Protein AF-A0A1Z8MQ68-F1 (afdb_monomer)

Solvent-accessible surface area (backbone atoms only — not comparable to full-atom values): 3788 Å² total; per-residue (Å²): 134,86,79,80,59,78,70,80,77,52,51,73,65,52,54,53,48,43,51,52,46,49,54,48,42,54,50,43,53,52,51,38,52,50,46,63,72,63,69,76,48,74,70,59,47,52,51,40,52,51,53,41,51,50,47,51,51,52,41,50,52,57,68,74,95

Radius of gyration: 15.51 Å; Cα contacts (8 Å, |Δi|>4): 27; chains: 1; bounding box: 28×22×49 Å

Sequence (65 aa):
MPHLTSSERMDKKAKKRIELLNKRLQKLRQQLAGVRQQLDDPAELAKFEEEISAAESEIATLKAS

Secondary structure (DSSP, 8-state):
-----GGGGS-HHHHHHHHHHHHHHHHHHHHHHHHHHHT--HHHHHHHHHHHHHHHHHHHHHHH-

Structure (mmCIF, N/CA/C/O backbone):
data_AF-A0A1Z8MQ68-F1
#
_entry.id   AF-A0A1Z8MQ68-F1
#
loop_
_atom_site.group_PDB
_atom_site.id
_atom_site.type_symbol
_atom_site.label_atom_id
_atom_site.label_alt_id
_atom_site.label_comp_id
_atom_site.label_asym_id
_atom_site.label_entity_id
_atom_site.label_seq_id
_atom_site.pdbx_PDB_ins_code
_atom_site.Cartn_x
_atom_site.Cartn_y
_atom_site.Cartn_z
_atom_site.occupancy
_atom_site.B_iso_or_equiv
_atom_site.auth_seq_id
_atom_site.auth_comp_id
_atom_site.auth_asym_id
_atom_site.auth_atom_id
_atom_site.pdbx_PDB_model_num
ATOM 1 N N . MET A 1 1 ? -10.054 -17.870 30.337 1.00 40.44 1 MET A N 1
ATOM 2 C CA . MET A 1 1 ? -9.556 -16.497 30.113 1.00 40.44 1 MET A CA 1
ATOM 3 C C . MET A 1 1 ? -9.745 -16.147 28.643 1.00 40.44 1 MET A C 1
ATOM 5 O O . MET A 1 1 ? -8.973 -16.650 27.831 1.00 40.44 1 MET A O 1
ATOM 9 N N . PRO A 1 2 ? -10.778 -15.381 28.255 1.00 53.66 2 PRO A N 1
ATOM 10 C CA . PRO A 1 2 ? -10.854 -14.879 26.895 1.00 53.66 2 PRO A CA 1
ATOM 11 C C . PRO A 1 2 ? -9.843 -13.737 26.780 1.00 53.66 2 PRO A C 1
ATOM 13 O O . PRO A 1 2 ? -9.925 -12.721 27.463 1.00 53.66 2 PRO A O 1
ATOM 16 N N . HIS A 1 3 ? -8.827 -13.960 25.965 1.00 51.56 3 HIS A N 1
ATOM 17 C CA . HIS A 1 3 ? -7.881 -12.951 25.524 1.00 51.56 3 HIS A CA 1
ATOM 18 C C . HIS A 1 3 ? -8.660 -11.999 24.615 1.00 51.56 3 HIS A C 1
ATOM 20 O O . HIS A 1 3 ? -8.827 -12.267 23.427 1.00 51.56 3 HIS A O 1
ATOM 26 N N . LEU A 1 4 ? -9.203 -10.916 25.180 1.00 47.69 4 LEU A N 1
ATOM 27 C CA . LEU A 1 4 ? -9.788 -9.855 24.369 1.00 47.69 4 LEU A CA 1
ATOM 28 C C . LEU A 1 4 ? -8.671 -9.258 23.519 1.00 47.69 4 LEU A C 1
ATOM 30 O O . LEU A 1 4 ? -7.799 -8.531 23.995 1.00 47.69 4 LEU A O 1
ATOM 34 N N . THR A 1 5 ? -8.686 -9.624 22.246 1.00 54.12 5 THR A N 1
ATOM 35 C CA . THR A 1 5 ? -7.796 -9.068 21.240 1.00 54.12 5 THR A CA 1
ATOM 36 C C . THR A 1 5 ? -8.073 -7.569 21.119 1.00 54.12 5 THR A C 1
ATOM 38 O O . THR A 1 5 ? -9.221 -7.150 20.977 1.00 54.12 5 THR A O 1
ATOM 41 N N . SER A 1 6 ? -7.024 -6.742 21.134 1.00 53.66 6 SER A N 1
ATOM 42 C CA . SER A 1 6 ? -7.085 -5.271 21.025 1.00 53.66 6 SER A CA 1
ATOM 43 C C . SER A 1 6 ? -7.851 -4.734 19.800 1.00 53.66 6 SER A C 1
ATOM 45 O O . SER A 1 6 ? -8.112 -3.540 19.709 1.00 53.66 6 SER A O 1
ATOM 47 N N . SER A 1 7 ? -8.269 -5.609 18.883 1.00 53.09 7 SER A N 1
ATOM 48 C CA . SER A 1 7 ? -9.064 -5.300 17.697 1.00 53.09 7 SER A CA 1
ATOM 49 C C . SER A 1 7 ? -10.500 -4.849 18.010 1.00 53.09 7 SER A C 1
ATOM 51 O O . SER A 1 7 ? -11.097 -4.124 17.215 1.00 53.09 7 SER A O 1
ATOM 53 N N . GLU A 1 8 ? -11.089 -5.206 19.156 1.00 53.09 8 GLU A N 1
ATOM 54 C CA . GLU A 1 8 ? -12.475 -4.809 19.486 1.00 53.09 8 GLU A CA 1
ATOM 55 C C . GLU A 1 8 ? -12.634 -3.339 19.910 1.00 53.09 8 GLU A C 1
ATOM 57 O O . GLU A 1 8 ? -13.738 -2.808 19.816 1.00 53.09 8 GLU A O 1
ATOM 62 N N . ARG A 1 9 ? -11.544 -2.645 20.272 1.00 59.25 9 ARG A N 1
ATOM 63 C CA . ARG A 1 9 ? -11.564 -1.209 20.626 1.00 59.25 9 ARG A CA 1
ATOM 64 C C . ARG A 1 9 ? -11.352 -0.251 19.448 1.00 59.25 9 ARG A C 1
ATOM 66 O O . ARG A 1 9 ? -11.490 0.953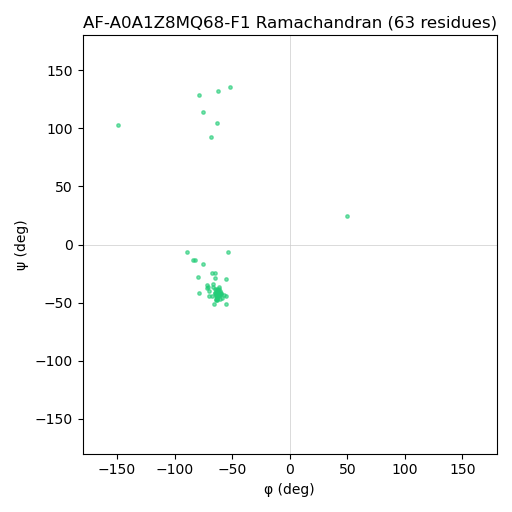 19.628 1.00 59.25 9 ARG A O 1
ATOM 73 N N . MET A 1 10 ? -11.034 -0.759 18.257 1.00 69.56 10 MET A N 1
ATOM 74 C CA . MET A 1 10 ? -10.714 0.089 17.106 1.00 69.56 10 MET A CA 1
ATOM 75 C C . MET A 1 10 ? -11.991 0.652 16.469 1.00 69.56 10 MET A C 1
ATOM 77 O O . MET A 1 10 ? -12.918 -0.105 16.150 1.00 69.56 10 MET A O 1
ATOM 81 N N . ASP A 1 11 ? -12.028 1.972 16.270 1.00 77.7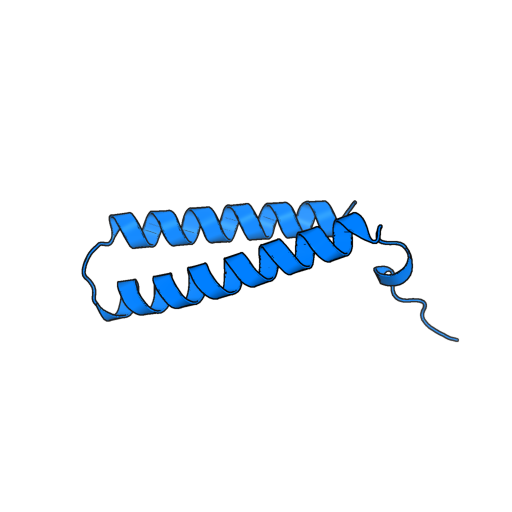5 11 ASP A N 1
ATOM 82 C CA . ASP A 1 11 ? -13.181 2.693 15.730 1.00 77.75 11 ASP A CA 1
ATOM 83 C C . ASP A 1 11 ? -13.654 2.056 14.409 1.00 77.75 11 ASP A C 1
ATOM 85 O O . ASP A 1 11 ? -12.851 1.719 13.530 1.00 77.75 11 ASP A O 1
ATOM 89 N N . LYS A 1 12 ? -14.972 1.874 14.237 1.00 81.25 12 LYS A N 1
ATOM 90 C CA . LYS A 1 12 ? -15.539 1.273 13.012 1.00 81.25 12 LYS A CA 1
ATOM 91 C C . LYS A 1 12 ? -15.093 2.032 11.757 1.00 81.25 12 LYS A C 1
ATOM 93 O O . LYS A 1 12 ? -14.971 1.426 10.691 1.00 81.25 12 LYS A O 1
ATOM 98 N N . LYS A 1 13 ? -14.834 3.339 11.873 1.00 82.38 13 LYS A N 1
ATOM 99 C CA . LYS A 1 13 ? -14.281 4.154 10.786 1.00 82.38 13 LYS A CA 1
ATOM 100 C C . LYS A 1 13 ? -12.824 3.794 10.496 1.00 82.38 13 LYS A C 1
ATOM 102 O O . LYS A 1 13 ? -12.487 3.613 9.329 1.00 82.38 13 LYS A O 1
ATOM 107 N N . ALA A 1 14 ? -11.993 3.628 11.525 1.00 84.56 14 ALA A N 1
ATOM 108 C CA . ALA A 1 14 ? -10.592 3.228 11.381 1.00 84.56 14 ALA A CA 1
ATOM 109 C C . ALA A 1 14 ? -10.466 1.838 10.738 1.00 84.56 14 ALA A C 1
ATOM 111 O O . ALA A 1 14 ? -9.718 1.676 9.777 1.00 84.56 14 ALA A O 1
ATOM 112 N N . LYS A 1 15 ? -11.292 0.868 11.161 1.00 85.31 15 LYS A N 1
ATOM 113 C CA . LYS A 1 15 ? -11.371 -0.467 10.533 1.00 85.31 15 LYS A CA 1
A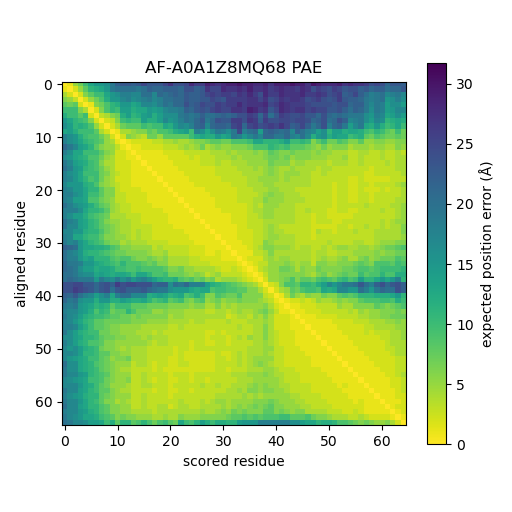TOM 114 C C . LYS A 1 15 ? -11.664 -0.395 9.036 1.00 85.31 15 LYS A C 1
ATOM 116 O O . LYS A 1 15 ? -10.921 -0.962 8.241 1.00 85.31 15 LYS A O 1
ATOM 121 N N . LYS A 1 16 ? -12.702 0.350 8.641 1.00 89.12 16 LYS A N 1
ATOM 122 C CA . LYS A 1 16 ? -13.050 0.540 7.221 1.00 89.12 16 LYS A CA 1
ATOM 123 C C . LYS A 1 16 ? -11.936 1.230 6.435 1.00 89.12 16 LYS A C 1
ATOM 125 O O . LYS A 1 16 ? -11.707 0.898 5.275 1.00 89.12 16 LYS A O 1
ATOM 130 N N . ARG A 1 17 ? -11.243 2.187 7.055 1.00 89.00 17 ARG A N 1
ATOM 131 C CA . ARG A 1 17 ? -10.130 2.911 6.430 1.00 89.00 17 ARG A CA 1
ATOM 132 C C . ARG A 1 17 ? -8.937 1.985 6.192 1.00 89.00 17 ARG A C 1
ATOM 134 O O . ARG A 1 17 ? -8.418 1.956 5.083 1.00 89.00 17 ARG A O 1
ATOM 141 N N . ILE A 1 18 ? -8.594 1.156 7.177 1.00 89.94 18 ILE A N 1
ATOM 142 C CA . ILE A 1 18 ? -7.571 0.111 7.051 1.00 89.94 18 ILE A CA 1
ATOM 143 C C . ILE A 1 18 ? -7.960 -0.914 5.978 1.00 89.94 18 ILE A C 1
ATOM 145 O O . ILE A 1 18 ? -7.120 -1.290 5.169 1.00 89.94 18 ILE A O 1
ATOM 149 N N . GLU A 1 19 ? -9.218 -1.356 5.913 1.00 91.38 19 GLU A N 1
ATOM 150 C CA . GLU A 1 19 ? -9.680 -2.253 4.840 1.00 91.38 19 GLU A CA 1
ATOM 151 C C . GLU A 1 19 ? -9.540 -1.626 3.449 1.00 91.38 19 GLU A C 1
ATOM 153 O O . GLU A 1 19 ? -9.092 -2.291 2.513 1.00 91.38 19 GLU A O 1
ATOM 158 N N . LEU A 1 20 ? -9.904 -0.350 3.299 1.00 92.56 20 LEU A N 1
ATOM 159 C CA . LEU A 1 20 ? -9.762 0.367 2.034 1.00 92.56 20 LEU A CA 1
ATOM 160 C C . LEU A 1 20 ? -8.289 0.507 1.629 1.00 92.56 20 LEU A C 1
ATOM 162 O O . LEU A 1 20 ? -7.956 0.268 0.467 1.00 92.56 20 LEU A O 1
ATOM 166 N N . LEU A 1 21 ? -7.416 0.853 2.580 1.00 90.88 21 LEU A N 1
ATOM 167 C CA . LEU A 1 21 ? -5.973 0.944 2.358 1.00 90.88 21 LEU A CA 1
ATOM 168 C C . LEU A 1 21 ? -5.379 -0.420 1.998 1.00 90.88 21 LEU A C 1
ATOM 170 O O . LEU A 1 21 ? -4.650 -0.507 1.020 1.00 90.88 21 LEU A O 1
ATOM 174 N N . ASN A 1 22 ? -5.768 -1.502 2.677 1.00 92.38 22 ASN A N 1
ATOM 175 C CA . ASN A 1 22 ? -5.335 -2.860 2.326 1.00 92.38 22 ASN A CA 1
ATOM 176 C C . ASN A 1 22 ? -5.770 -3.263 0.909 1.00 92.38 22 ASN A C 1
ATOM 178 O O . ASN A 1 22 ? -4.979 -3.836 0.163 1.00 92.38 22 ASN A O 1
ATOM 182 N N . LYS A 1 23 ? -7.007 -2.940 0.504 1.00 94.00 23 LYS A N 1
ATOM 183 C CA . LYS A 1 23 ? -7.481 -3.189 -0.870 1.00 94.00 23 LYS A CA 1
ATOM 184 C C . LYS A 1 23 ? -6.673 -2.406 -1.903 1.00 94.00 23 LYS A C 1
ATOM 186 O O . LYS A 1 23 ? -6.386 -2.937 -2.974 1.00 94.00 23 LYS A O 1
ATOM 191 N N . ARG A 1 24 ? -6.310 -1.155 -1.601 1.00 92.12 24 ARG A N 1
ATOM 192 C CA . ARG A 1 24 ? -5.406 -0.362 -2.448 1.00 92.12 24 ARG A CA 1
ATOM 193 C C . ARG A 1 24 ? -4.021 -0.994 -2.511 1.00 92.12 24 ARG A C 1
ATOM 195 O O . ARG A 1 24 ? -3.526 -1.210 -3.608 1.00 92.12 24 ARG A O 1
ATOM 202 N N . LEU A 1 25 ? -3.467 -1.390 -1.369 1.00 92.56 25 LEU A N 1
ATOM 203 C CA . LEU A 1 25 ? -2.169 -2.052 -1.272 1.00 92.56 25 LEU A CA 1
ATOM 204 C C . LEU A 1 25 ? -2.103 -3.312 -2.137 1.00 92.56 25 LEU A C 1
ATOM 206 O O . LEU A 1 25 ? -1.134 -3.537 -2.853 1.00 92.56 25 LEU A O 1
ATOM 210 N N . GLN A 1 26 ? -3.158 -4.128 -2.098 1.00 93.38 26 GLN A N 1
ATOM 211 C CA . GLN A 1 26 ? -3.242 -5.346 -2.894 1.00 93.38 26 GLN A CA 1
ATOM 212 C C . GLN A 1 26 ? -3.223 -5.043 -4.399 1.00 93.38 26 GLN A C 1
ATOM 214 O O . GLN A 1 26 ? -2.524 -5.728 -5.142 1.00 93.38 26 GLN A O 1
ATOM 219 N N . LYS A 1 27 ? -3.940 -3.998 -4.840 1.00 92.75 27 LYS A N 1
ATOM 220 C CA . LYS A 1 27 ? -3.909 -3.545 -6.238 1.00 92.75 27 LYS A CA 1
ATOM 221 C C . LYS A 1 27 ? -2.527 -3.031 -6.635 1.00 92.75 27 LYS A C 1
ATOM 223 O O . LYS A 1 27 ? -2.008 -3.483 -7.647 1.00 92.75 27 LYS A O 1
ATOM 228 N N . LEU A 1 28 ? -1.918 -2.172 -5.816 1.00 90.06 28 LEU A N 1
ATOM 229 C CA . LEU A 1 28 ? -0.582 -1.623 -6.071 1.00 90.06 28 LEU A CA 1
ATOM 230 C C . LEU A 1 28 ? 0.471 -2.731 -6.162 1.00 90.06 28 LEU A C 1
ATOM 232 O O . LEU A 1 28 ? 1.278 -2.737 -7.080 1.00 90.06 28 LEU A O 1
ATOM 236 N N . ARG A 1 29 ? 0.415 -3.736 -5.279 1.00 90.25 29 ARG A N 1
ATOM 237 C CA . ARG A 1 29 ? 1.302 -4.910 -5.339 1.00 90.25 29 ARG A CA 1
ATOM 238 C C . ARG A 1 29 ? 1.099 -5.734 -6.611 1.00 90.25 29 AR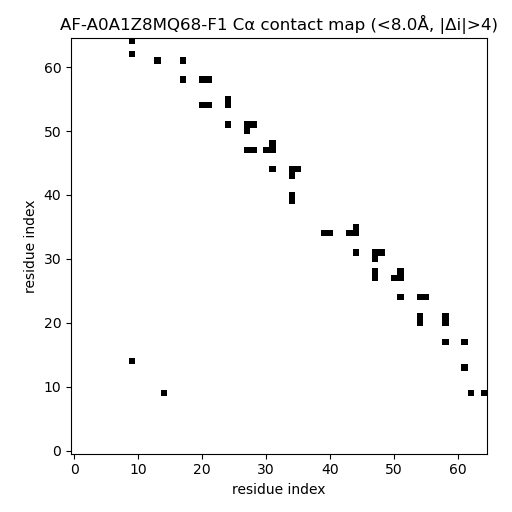G A C 1
ATOM 240 O O . ARG A 1 29 ? 2.069 -6.241 -7.165 1.00 90.25 29 ARG A O 1
ATOM 247 N N . GLN A 1 30 ? -0.142 -5.877 -7.075 1.00 90.44 30 GLN A N 1
ATOM 248 C CA . GLN A 1 30 ? -0.441 -6.591 -8.317 1.00 90.44 30 GLN A CA 1
ATOM 249 C C . GLN A 1 30 ? 0.042 -5.813 -9.548 1.00 90.44 30 GLN A C 1
ATOM 251 O O . GLN A 1 30 ? 0.599 -6.415 -10.463 1.00 90.44 30 GLN A O 1
ATOM 256 N N . GLN A 1 31 ? -0.114 -4.486 -9.549 1.00 87.75 31 GLN A N 1
ATOM 257 C CA . GLN A 1 31 ? 0.435 -3.605 -10.583 1.00 87.75 31 GLN A CA 1
ATOM 258 C C . GLN A 1 31 ? 1.962 -3.659 -10.591 1.00 87.75 31 GLN A C 1
ATOM 260 O O . GLN A 1 31 ? 2.544 -3.902 -11.640 1.00 87.75 31 GLN A O 1
ATOM 265 N N . LEU A 1 32 ? 2.599 -3.563 -9.421 1.00 87.38 32 LEU A N 1
ATOM 266 C CA . LEU A 1 32 ? 4.045 -3.698 -9.268 1.00 87.38 32 LEU A CA 1
ATOM 267 C C . LEU A 1 32 ? 4.538 -5.043 -9.801 1.00 87.38 32 LEU A C 1
ATOM 269 O O . LEU A 1 32 ? 5.536 -5.086 -10.510 1.00 87.38 32 LEU A O 1
ATOM 273 N N . ALA A 1 33 ? 3.839 -6.144 -9.510 1.00 86.31 33 ALA A N 1
ATOM 274 C CA . ALA A 1 33 ? 4.188 -7.453 -10.056 1.00 86.31 33 ALA A CA 1
ATOM 275 C C . ALA A 1 33 ? 4.101 -7.488 -11.593 1.00 86.31 33 ALA A C 1
ATOM 277 O O . ALA A 1 33 ? 4.964 -8.092 -12.225 1.00 86.31 33 ALA A O 1
ATOM 278 N N . GLY A 1 34 ? 3.105 -6.817 -12.184 1.00 84.88 34 GLY A N 1
ATOM 279 C CA . GLY A 1 34 ? 2.972 -6.662 -13.635 1.00 84.88 34 GLY A CA 1
ATOM 280 C C . GLY A 1 34 ? 4.100 -5.829 -14.248 1.00 84.88 34 GLY A C 1
ATOM 281 O O . GLY A 1 34 ? 4.784 -6.311 -15.145 1.00 84.88 34 GLY A O 1
ATOM 282 N N . VAL A 1 35 ? 4.362 -4.637 -13.703 1.00 82.75 35 VAL A N 1
ATOM 283 C CA . VAL A 1 35 ? 5.446 -3.734 -14.145 1.00 82.75 35 VAL A CA 1
ATOM 284 C C . VAL A 1 35 ? 6.808 -4.412 -14.010 1.00 82.75 35 VAL A C 1
ATOM 286 O O . VAL A 1 35 ? 7.635 -4.368 -14.917 1.00 82.75 35 VAL A O 1
ATOM 289 N N . ARG A 1 36 ? 7.035 -5.121 -12.899 1.00 79.50 36 ARG A N 1
ATOM 290 C CA . ARG A 1 36 ? 8.275 -5.863 -12.653 1.00 79.50 36 ARG A CA 1
ATOM 291 C C . ARG A 1 36 ? 8.455 -7.041 -13.609 1.00 79.50 36 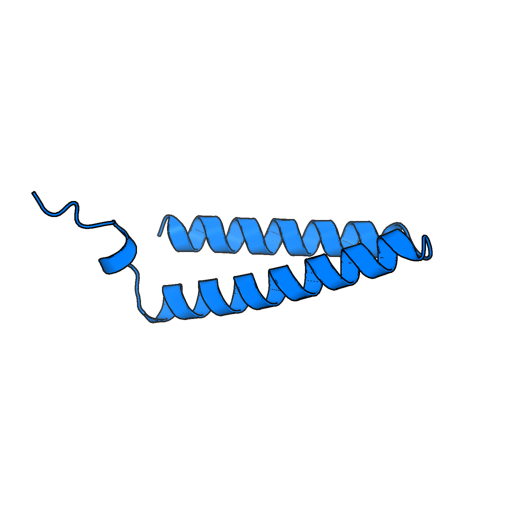ARG A C 1
ATOM 293 O O . ARG A 1 36 ? 9.589 -7.347 -13.960 1.00 79.50 36 ARG A O 1
ATOM 300 N N . GLN A 1 37 ? 7.372 -7.707 -14.017 1.00 80.56 37 GLN A N 1
ATOM 301 C CA . GLN A 1 37 ? 7.428 -8.760 -15.037 1.00 80.56 37 GLN A CA 1
ATOM 302 C C . GLN A 1 37 ? 7.677 -8.199 -16.435 1.00 80.56 37 GLN A C 1
ATOM 304 O O . GLN A 1 37 ? 8.353 -8.848 -17.228 1.00 80.56 37 GLN A O 1
ATOM 309 N N . GLN A 1 38 ? 7.140 -7.018 -16.729 1.00 74.50 38 GLN A N 1
ATOM 310 C CA . GLN A 1 38 ? 7.291 -6.383 -18.032 1.00 74.50 38 GLN A CA 1
ATOM 311 C C . GLN A 1 38 ? 8.627 -5.635 -18.181 1.00 74.50 38 GLN A C 1
ATOM 313 O O . GLN A 1 38 ? 9.015 -5.353 -19.305 1.00 74.50 38 GLN A O 1
ATOM 318 N N . LEU A 1 39 ? 9.379 -5.397 -17.089 1.00 64.62 39 LEU A N 1
ATOM 319 C CA . LEU A 1 39 ? 10.661 -4.658 -17.086 1.00 64.62 39 LEU A CA 1
ATOM 320 C C . LEU A 1 39 ? 10.578 -3.312 -17.834 1.00 64.62 39 LEU A C 1
ATOM 322 O O . LEU A 1 39 ? 11.592 -2.805 -18.307 1.00 64.62 39 LEU A O 1
ATOM 326 N N . ASP A 1 40 ? 9.377 -2.742 -17.939 1.00 63.56 40 ASP A N 1
ATOM 327 C CA . ASP A 1 40 ? 9.122 -1.619 -18.837 1.00 63.56 40 ASP A CA 1
ATOM 328 C C . ASP A 1 40 ? 9.620 -0.302 -18.241 1.00 63.56 40 ASP A C 1
ATOM 330 O O . ASP A 1 40 ? 10.239 0.491 -18.949 1.00 63.56 40 ASP A O 1
ATOM 334 N N . ASP A 1 41 ? 9.404 -0.070 -16.938 1.00 72.00 41 ASP A N 1
ATOM 335 C CA . ASP A 1 41 ? 9.724 1.233 -16.359 1.00 72.00 41 ASP A CA 1
ATOM 336 C C . ASP A 1 41 ? 10.158 1.180 -14.876 1.00 72.00 41 ASP A C 1
ATOM 338 O O . ASP A 1 41 ? 9.329 1.055 -13.962 1.00 72.00 41 ASP A O 1
ATOM 342 N N . PRO A 1 42 ? 11.470 1.290 -14.582 1.00 77.88 42 PRO A N 1
ATOM 343 C CA . PRO A 1 42 ? 11.970 1.291 -13.208 1.00 77.88 42 PRO A CA 1
ATOM 344 C C . PRO A 1 42 ? 11.501 2.518 -12.412 1.00 77.88 42 PRO A C 1
ATOM 346 O O . PRO A 1 42 ? 11.417 2.450 -11.185 1.00 77.88 42 PRO A O 1
ATOM 349 N N . ALA A 1 43 ? 11.161 3.627 -13.082 1.00 83.19 43 ALA A N 1
ATOM 350 C CA . ALA A 1 43 ? 10.626 4.811 -12.416 1.00 83.19 43 ALA A CA 1
ATOM 351 C C . ALA A 1 43 ? 9.202 4.573 -11.896 1.00 83.19 43 ALA 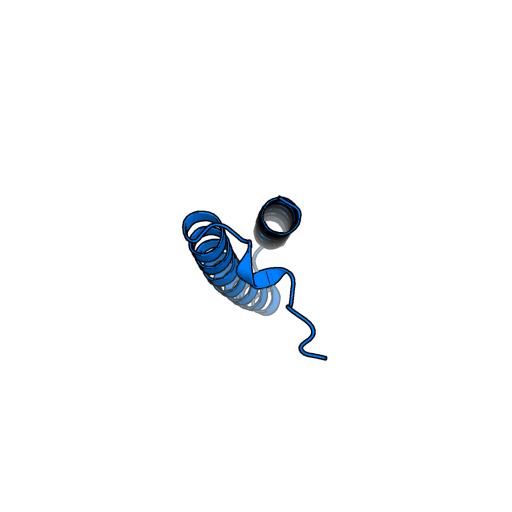A C 1
ATOM 353 O O . ALA A 1 43 ? 8.837 5.056 -10.824 1.00 83.19 43 ALA A O 1
ATOM 354 N N . GLU A 1 44 ? 8.396 3.815 -12.637 1.00 81.75 44 GLU A N 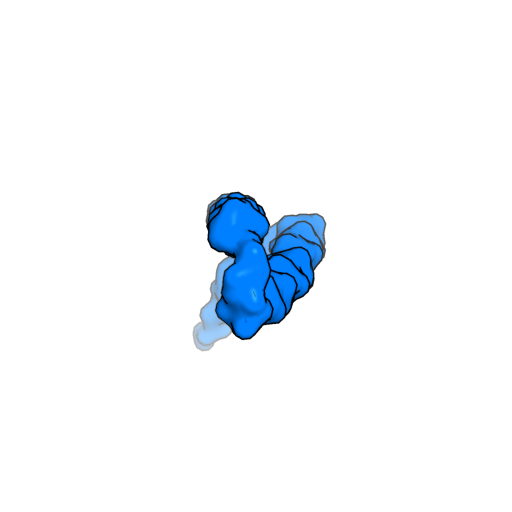1
ATOM 355 C CA . GLU A 1 44 ? 7.041 3.460 -12.224 1.00 81.75 44 GLU A CA 1
ATOM 356 C C . GLU A 1 44 ? 7.063 2.440 -11.078 1.00 81.75 44 GLU A C 1
ATOM 358 O O . GLU A 1 44 ? 6.312 2.569 -10.112 1.00 81.75 44 GLU A O 1
ATOM 363 N N . LEU A 1 45 ? 8.009 1.496 -11.113 1.00 84.12 45 LEU A N 1
ATOM 364 C CA . LEU A 1 45 ? 8.243 0.545 -10.025 1.00 84.12 45 LEU A CA 1
ATOM 365 C C . LEU A 1 45 ? 8.582 1.261 -8.706 1.00 84.12 45 LEU A C 1
ATOM 367 O O . LEU A 1 45 ? 7.973 0.959 -7.679 1.00 84.12 45 LEU A O 1
ATOM 371 N N . ALA A 1 46 ? 9.474 2.257 -8.749 1.00 87.06 46 ALA A N 1
ATOM 372 C CA . ALA A 1 46 ? 9.820 3.069 -7.581 1.00 87.06 46 ALA A CA 1
ATOM 373 C C . ALA A 1 46 ? 8.605 3.827 -7.011 1.00 87.06 46 ALA A C 1
ATOM 375 O O . ALA A 1 46 ? 8.419 3.860 -5.795 1.00 87.06 46 ALA A O 1
ATOM 376 N N . LYS A 1 47 ? 7.733 4.371 -7.874 1.00 88.62 47 LYS A N 1
ATOM 377 C CA . LYS A 1 47 ? 6.482 5.019 -7.439 1.00 88.62 47 LYS A CA 1
ATOM 378 C C . LYS A 1 47 ? 5.542 4.041 -6.738 1.00 88.62 47 LYS A C 1
ATOM 380 O O . LYS A 1 47 ? 4.997 4.369 -5.688 1.00 88.62 47 LYS A O 1
ATOM 385 N N . PHE A 1 48 ? 5.365 2.837 -7.285 1.00 87.56 48 PHE A N 1
ATOM 386 C CA . PHE A 1 48 ? 4.524 1.819 -6.652 1.00 87.56 48 PHE A CA 1
ATOM 387 C C . PHE A 1 48 ? 5.074 1.387 -5.287 1.00 87.56 48 PHE A C 1
ATOM 389 O O . PHE A 1 48 ? 4.293 1.218 -4.352 1.00 87.56 48 PHE A O 1
ATOM 396 N N . GLU A 1 49 ? 6.393 1.227 -5.145 1.00 88.19 49 GLU A N 1
ATOM 397 C CA . GLU A 1 49 ? 7.016 0.926 -3.848 1.00 88.19 49 GLU A CA 1
ATOM 398 C C . GLU A 1 49 ? 6.814 2.058 -2.834 1.00 88.19 49 GLU A C 1
ATOM 400 O O . GLU A 1 49 ? 6.474 1.790 -1.679 1.00 88.19 49 GLU A O 1
ATOM 405 N N . GLU A 1 50 ? 6.956 3.313 -3.263 1.00 9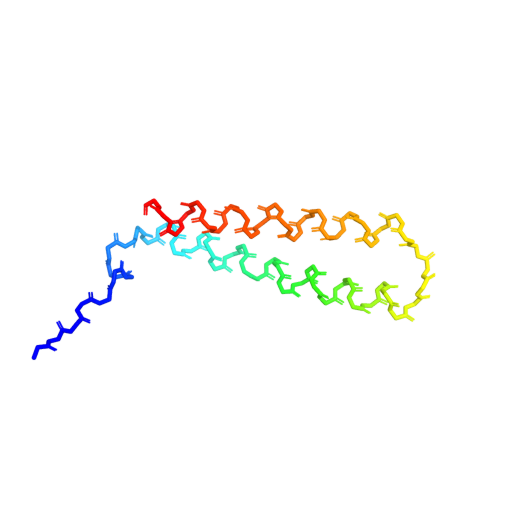1.69 50 GLU A N 1
ATOM 406 C CA . GLU A 1 50 ? 6.726 4.482 -2.415 1.00 91.69 50 GLU A CA 1
ATOM 407 C C . GLU A 1 50 ? 5.263 4.566 -1.951 1.00 91.69 50 GLU A C 1
ATOM 409 O O . GLU A 1 50 ? 5.001 4.721 -0.756 1.00 91.69 50 GLU A O 1
ATOM 414 N N . GLU A 1 51 ? 4.300 4.367 -2.856 1.00 90.12 51 GLU A N 1
ATOM 415 C CA . GLU A 1 51 ? 2.872 4.347 -2.518 1.00 90.12 51 GLU A CA 1
ATOM 416 C C . GLU A 1 51 ? 2.502 3.188 -1.580 1.00 90.12 51 GLU A C 1
ATOM 418 O O . GLU A 1 51 ? 1.701 3.367 -0.656 1.00 90.12 51 GLU A O 1
ATOM 423 N N . ILE A 1 52 ? 3.090 2.002 -1.779 1.00 90.50 52 ILE A N 1
ATOM 424 C CA . ILE A 1 52 ? 2.904 0.852 -0.882 1.00 90.50 52 ILE A CA 1
ATOM 425 C C . ILE A 1 52 ? 3.450 1.183 0.509 1.00 90.50 52 ILE A C 1
ATOM 427 O O . ILE A 1 52 ? 2.745 0.980 1.496 1.00 90.50 52 ILE A O 1
ATOM 431 N N . SER A 1 53 ? 4.663 1.729 0.593 1.00 91.81 53 SER A N 1
ATOM 432 C CA . SER A 1 53 ? 5.296 2.105 1.861 1.00 91.81 53 SER A CA 1
ATOM 433 C C . SER A 1 53 ? 4.488 3.172 2.609 1.00 91.81 53 SER A C 1
ATOM 435 O O . SER A 1 53 ? 4.213 3.038 3.806 1.00 91.81 53 SER A O 1
ATOM 437 N N . ALA A 1 54 ? 4.007 4.193 1.894 1.00 92.25 54 ALA A N 1
ATOM 438 C CA . ALA A 1 54 ? 3.150 5.231 2.458 1.00 92.25 54 ALA A CA 1
ATOM 439 C C . ALA A 1 54 ? 1.842 4.647 3.017 1.00 92.25 54 ALA A C 1
ATOM 441 O O . ALA A 1 54 ? 1.466 4.933 4.157 1.00 92.25 54 ALA A O 1
ATOM 442 N N . ALA A 1 55 ? 1.175 3.777 2.254 1.00 89.88 55 ALA A N 1
ATOM 443 C CA . ALA A 1 55 ? -0.062 3.132 2.682 1.00 89.88 55 ALA A CA 1
ATOM 444 C C . ALA A 1 55 ? 0.149 2.159 3.858 1.00 89.88 55 ALA A C 1
ATOM 446 O O . ALA A 1 55 ? -0.703 2.081 4.745 1.00 89.88 55 ALA A O 1
ATOM 447 N N . GLU A 1 56 ? 1.271 1.436 3.913 1.00 90.12 56 GLU A N 1
ATOM 448 C CA . GLU A 1 56 ? 1.627 0.582 5.056 1.00 90.12 56 GLU A CA 1
ATOM 449 C C . GLU A 1 56 ? 1.866 1.400 6.326 1.00 90.12 56 GLU A C 1
ATOM 451 O O . GLU A 1 56 ? 1.368 1.030 7.393 1.00 90.12 56 GLU A O 1
ATOM 456 N N . SER A 1 57 ? 2.555 2.536 6.209 1.00 92.81 57 SER A N 1
ATOM 457 C CA . SER A 1 57 ? 2.782 3.460 7.322 1.00 92.81 57 SER A CA 1
ATOM 458 C C . SER A 1 57 ? 1.467 4.071 7.827 1.00 92.81 57 SER A C 1
ATOM 460 O O . SER A 1 57 ? 1.202 4.111 9.032 1.00 92.81 57 SER A O 1
ATOM 462 N N . GLU A 1 58 ? 0.565 4.451 6.919 1.00 88.88 58 GLU A N 1
ATOM 463 C CA . GLU A 1 58 ? -0.768 4.945 7.281 1.00 88.88 58 GLU A CA 1
ATOM 464 C C . GLU A 1 58 ? -1.612 3.850 7.964 1.00 88.88 58 GLU A C 1
ATOM 466 O O . GLU A 1 58 ? -2.284 4.101 8.963 1.00 88.88 58 GLU A O 1
ATOM 471 N N . ILE A 1 59 ? -1.526 2.593 7.516 1.00 88.88 59 ILE A N 1
ATOM 472 C CA . ILE A 1 59 ? -2.165 1.466 8.213 1.00 88.88 59 ILE A CA 1
ATOM 473 C C . ILE A 1 59 ? -1.549 1.250 9.601 1.00 88.88 59 ILE A C 1
ATOM 475 O O . ILE A 1 59 ? -2.284 0.970 10.549 1.00 88.88 59 ILE A O 1
ATOM 479 N N . ALA A 1 60 ? -0.225 1.340 9.738 1.00 89.38 60 ALA A N 1
ATOM 480 C CA . ALA A 1 60 ? 0.467 1.141 11.008 1.00 89.38 60 ALA A CA 1
ATOM 481 C C . ALA A 1 60 ? 0.066 2.204 12.039 1.00 89.38 60 ALA A C 1
ATOM 483 O O . ALA A 1 60 ? -0.258 1.857 13.174 1.00 89.38 60 ALA A O 1
ATOM 484 N N . THR A 1 61 ? -0.006 3.471 11.627 1.00 88.19 61 THR A N 1
ATOM 485 C CA . THR A 1 61 ? -0.485 4.564 12.488 1.00 88.19 61 THR A CA 1
ATOM 486 C C . THR A 1 61 ? -1.951 4.376 12.873 1.00 88.19 61 THR A C 1
ATOM 488 O O . THR A 1 61 ? -2.283 4.476 14.050 1.00 88.19 61 THR A O 1
ATOM 491 N N . LEU A 1 62 ? -2.821 4.000 11.929 1.00 85.06 62 LEU A N 1
ATOM 492 C CA . LEU A 1 62 ? -4.235 3.719 12.211 1.00 85.06 62 LEU A CA 1
ATOM 493 C C . LEU A 1 62 ? -4.449 2.501 13.122 1.00 85.06 62 LEU A C 1
ATOM 495 O O . LEU A 1 62 ? -5.452 2.450 13.825 1.00 85.06 62 LEU A O 1
ATOM 499 N N . LYS A 1 63 ? -3.546 1.514 13.096 1.00 82.81 63 LYS A N 1
ATOM 500 C CA . LYS A 1 63 ? -3.573 0.346 13.994 1.00 82.81 63 LYS A CA 1
ATOM 501 C C . LYS A 1 63 ? -3.015 0.648 15.386 1.00 82.81 63 LYS A C 1
ATOM 503 O O . LYS A 1 63 ? -3.372 -0.050 16.330 1.00 82.81 63 LYS A O 1
ATOM 508 N N . ALA A 1 64 ? -2.104 1.613 15.490 1.00 82.56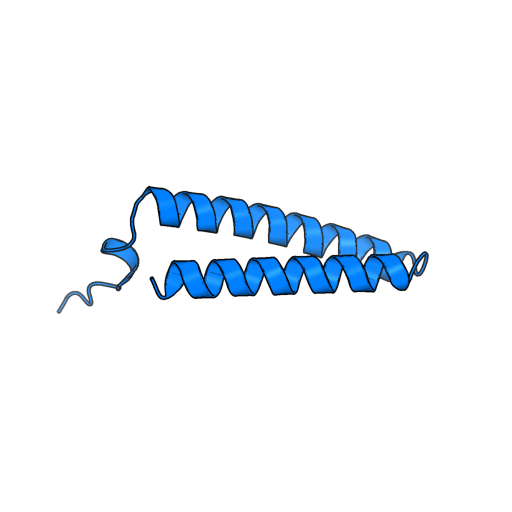 64 ALA A N 1
ATOM 509 C CA . ALA A 1 64 ? -1.521 2.058 16.753 1.00 82.56 64 ALA A CA 1
ATOM 510 C C . ALA A 1 64 ? -2.389 3.103 17.481 1.00 82.56 64 ALA A C 1
ATOM 512 O O . ALA A 1 64 ? -2.126 3.388 18.650 1.00 82.56 64 ALA A O 1
ATOM 513 N N . SER A 1 65 ? -3.382 3.670 16.786 1.00 67.88 65 SER A N 1
ATOM 514 C CA . SER A 1 65 ? -4.278 4.722 17.274 1.00 67.88 65 SER A CA 1
ATOM 515 C C . SER A 1 65 ? -5.578 4.205 17.888 1.00 67.88 65 SER A C 1
ATOM 517 O O . SER A 1 65 ? -5.957 3.032 17.673 1.00 67.88 65 SER A O 1
#

Nearest PDB structures (foldseek):
  8cwy-assembly1_B  TM=9.654E-01  e=1.540E+00  synthetic construct
  8cwy-assembly1_F  TM=9.645E-01  e=1.540E+00  synthetic construct
  8cwy-assembly1_H  TM=9.656E-01  e=1.540E+00  synthetic construct
  8cwy-assembly1_L  TM=9.647E-01  e=1.540E+00  synthetic construct

pLDDT: mean 80.97, std 13.6, range [40.44, 94.0]

Foldseek 3Di:
DPPPDPVVPQDPVLVVLLVVLVVVLVVLVVVLVVCVVVVPDPVVNVVSVVSNVVSVVVNVVSVVD

Mean predicted aligned error: 7.75 Å